Protein AF-A0A317HII8-F1 (afdb_monomer_lite)

pLDDT: mean 85.67, std 8.03, range [58.84, 96.56]

Secondary structure (DSSP, 8-state):
--HHHHHHHHHHHHHHHHHHHHHHHHHHHHS-HHHHHHHHHHHHHTT-

Radius of gyration: 14.9 Å; chains: 1; bounding box: 35×19×37 Å

Foldseek 3Di:
DDPVVVVVVVVVVVVVLVVLQVQLVVVLVVDDVVCSVVSNVVSVVVSD

Sequence (48 aa):
MNQADTAWMLVSTALVLLMTPALAFFYGGLVRSKNALNTMMMSFVSLG

Structure (mmCIF, N/CA/C/O backbone):
data_AF-A0A317HII8-F1
#
_entry.id   AF-A0A317HII8-F1
#
loop_
_atom_site.group_PDB
_atom_site.id
_atom_site.type_symbol
_atom_site.label_atom_id
_atom_site.label_alt_id
_atom_site.label_comp_id
_atom_site.label_asym_id
_atom_site.label_entity_id
_atom_site.label_seq_id
_atom_site.pdbx_PDB_ins_code
_atom_site.Cartn_x
_atom_site.Cartn_y
_atom_site.Cartn_z
_atom_site.occupancy
_atom_site.B_iso_or_equiv
_atom_site.auth_seq_id
_atom_site.auth_comp_id
_atom_site.auth_asym_id
_atom_site.auth_atom_id
_atom_site.pdbx_PDB_model_num
ATOM 1 N N . MET A 1 1 ? 21.761 -0.716 -18.679 1.00 61.72 1 MET A N 1
ATOM 2 C CA . MET A 1 1 ? 20.386 -1.083 -18.285 1.00 61.72 1 MET A CA 1
ATOM 3 C C . MET A 1 1 ? 19.732 -1.708 -19.495 1.00 61.72 1 MET A C 1
ATOM 5 O O . MET A 1 1 ? 19.551 -1.016 -20.491 1.00 61.72 1 MET A O 1
ATOM 9 N N . ASN A 1 2 ? 19.501 -3.017 -19.462 1.00 89.06 2 ASN A N 1
ATOM 10 C CA . ASN A 1 2 ? 18.751 -3.699 -20.509 1.00 89.06 2 ASN A CA 1
ATOM 11 C C . ASN A 1 2 ? 17.258 -3.353 -20.356 1.00 89.06 2 ASN A C 1
ATOM 13 O O . ASN A 1 2 ? 16.789 -3.156 -19.236 1.00 89.06 2 ASN A O 1
ATOM 17 N N . GLN A 1 3 ? 16.498 -3.294 -21.452 1.00 91.31 3 GLN A N 1
ATOM 18 C CA . GLN A 1 3 ? 15.053 -3.023 -21.395 1.00 91.31 3 GLN A CA 1
ATOM 19 C C . GLN A 1 3 ? 14.313 -4.077 -20.561 1.00 91.31 3 GLN A C 1
ATOM 21 O O . GLN A 1 3 ? 13.379 -3.742 -19.835 1.00 91.31 3 GLN A O 1
ATOM 26 N N . ALA A 1 4 ? 14.775 -5.331 -20.609 1.00 92.31 4 ALA A N 1
ATOM 27 C CA . ALA A 1 4 ? 14.259 -6.408 -19.769 1.00 92.31 4 ALA A CA 1
ATOM 28 C C . ALA A 1 4 ? 1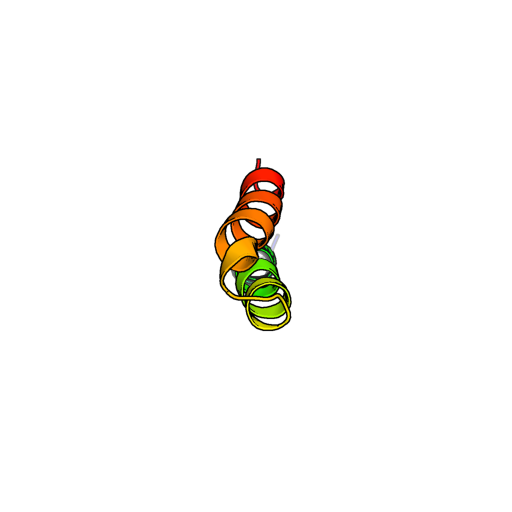4.478 -6.132 -18.270 1.00 92.31 4 ALA A C 1
ATOM 30 O O . ALA A 1 4 ? 13.558 -6.320 -17.478 1.00 92.31 4 ALA A O 1
ATOM 31 N N . ASP A 1 5 ? 15.650 -5.612 -17.890 1.00 94.00 5 ASP A N 1
ATOM 32 C CA . ASP A 1 5 ? 15.950 -5.264 -16.495 1.00 94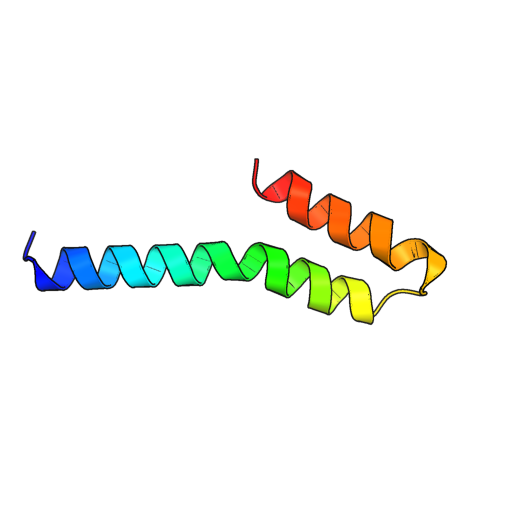.00 5 ASP A CA 1
ATOM 33 C C . ASP A 1 5 ? 15.044 -4.125 -16.017 1.00 94.00 5 ASP A C 1
ATOM 35 O O . ASP A 1 5 ? 14.523 -4.161 -14.907 1.00 94.00 5 ASP A O 1
ATOM 39 N N . THR A 1 6 ? 14.814 -3.114 -16.862 1.00 93.44 6 THR A N 1
ATOM 40 C CA . THR A 1 6 ? 13.912 -2.000 -16.537 1.00 93.44 6 THR A CA 1
ATOM 41 C C . THR A 1 6 ? 12.467 -2.469 -16.399 1.00 93.44 6 THR A C 1
ATOM 43 O O . THR A 1 6 ? 11.803 -2.091 -15.437 1.00 93.44 6 THR A O 1
ATOM 46 N N . ALA A 1 7 ? 11.985 -3.322 -17.306 1.00 94.44 7 ALA A N 1
ATOM 47 C CA . ALA A 1 7 ? 10.649 -3.902 -17.207 1.00 94.44 7 ALA A CA 1
ATOM 48 C C . ALA A 1 7 ? 10.492 -4.729 -15.920 1.00 94.44 7 ALA A C 1
ATOM 50 O O . ALA A 1 7 ? 9.508 -4.568 -15.200 1.00 94.44 7 ALA A O 1
ATOM 51 N N . TRP A 1 8 ? 11.489 -5.551 -15.583 1.00 95.12 8 TRP A N 1
ATOM 52 C CA . TRP A 1 8 ? 11.484 -6.342 -14.355 1.00 95.12 8 TRP A CA 1
ATOM 53 C C . TRP A 1 8 ? 11.494 -5.477 -13.093 1.00 95.12 8 TRP A C 1
ATOM 55 O O . TRP A 1 8 ? 10.741 -5.739 -12.154 1.00 95.12 8 TRP A O 1
ATOM 65 N N . MET A 1 9 ? 12.297 -4.413 -13.080 1.00 96.56 9 MET A N 1
ATOM 66 C CA . MET A 1 9 ? 12.329 -3.456 -11.977 1.00 96.56 9 MET A CA 1
ATOM 67 C C . MET A 1 9 ? 10.983 -2.746 -11.802 1.00 96.56 9 MET A C 1
ATOM 69 O O . MET A 1 9 ? 10.509 -2.658 -10.676 1.00 96.56 9 MET A O 1
ATOM 73 N N . LEU A 1 10 ? 10.334 -2.300 -12.884 1.00 95.81 10 LEU A N 1
ATOM 74 C CA . LEU A 1 10 ? 9.017 -1.649 -12.819 1.00 95.81 10 LEU A CA 1
ATOM 75 C C . LEU A 1 10 ? 7.922 -2.589 -12.298 1.00 95.81 10 LEU A C 1
ATOM 77 O O . LEU A 1 10 ? 7.081 -2.184 -11.497 1.00 95.81 10 LEU A O 1
ATOM 81 N N . VAL A 1 11 ? 7.935 -3.855 -12.721 1.00 95.75 11 VAL A N 1
ATOM 82 C CA . VAL A 1 11 ? 6.999 -4.862 -12.199 1.00 95.75 11 VAL A CA 1
ATOM 83 C C . VAL A 1 11 ? 7.279 -5.129 -10.720 1.00 95.75 11 VAL A C 1
ATOM 85 O O . VAL A 1 11 ? 6.354 -5.159 -9.911 1.00 95.75 11 VAL A O 1
ATOM 88 N N . SER A 1 12 ? 8.550 -5.266 -10.344 1.00 95.62 12 SER A N 1
ATOM 89 C CA . SER A 1 12 ? 8.951 -5.515 -8.958 1.00 95.62 12 SER A CA 1
ATOM 90 C C . SER A 1 12 ? 8.541 -4.370 -8.029 1.00 95.62 12 SER A C 1
ATOM 92 O O . SER A 1 12 ? 7.999 -4.619 -6.955 1.00 95.62 12 SER A O 1
ATOM 94 N N . THR A 1 13 ? 8.730 -3.112 -8.436 1.00 93.69 13 THR A N 1
ATOM 95 C CA . THR A 1 13 ? 8.309 -1.957 -7.628 1.00 93.69 13 THR A CA 1
ATOM 96 C C . THR A 1 13 ? 6.790 -1.864 -7.500 1.00 93.69 13 THR A C 1
ATOM 98 O O . THR A 1 13 ? 6.300 -1.558 -6.413 1.00 93.69 13 THR A O 1
ATOM 101 N N . ALA A 1 14 ? 6.033 -2.196 -8.551 1.00 93.19 14 ALA A N 1
ATOM 102 C CA . ALA A 1 14 ? 4.576 -2.283 -8.473 1.00 93.19 14 ALA A CA 1
ATOM 103 C C . ALA A 1 14 ? 4.112 -3.369 -7.481 1.00 93.19 14 ALA A C 1
ATOM 105 O O . ALA A 1 14 ? 3.194 -3.132 -6.696 1.00 93.19 14 ALA A O 1
ATOM 106 N N . LEU A 1 15 ? 4.770 -4.534 -7.458 1.00 93.50 15 LEU A N 1
ATOM 107 C CA . LEU A 1 15 ? 4.477 -5.602 -6.493 1.00 93.50 15 LEU A CA 1
ATOM 108 C C . LEU A 1 15 ? 4.770 -5.177 -5.046 1.00 93.50 15 LEU A C 1
ATOM 110 O O . LEU A 1 15 ? 3.983 -5.478 -4.152 1.00 93.50 15 LEU A O 1
ATOM 114 N N . VAL A 1 16 ? 5.859 -4.441 -4.814 1.00 93.12 16 VAL A N 1
ATOM 115 C CA . VAL A 1 16 ? 6.194 -3.901 -3.485 1.00 93.12 16 VAL A CA 1
ATOM 116 C C . VAL A 1 16 ? 5.167 -2.860 -3.033 1.00 93.12 16 VAL A C 1
ATOM 118 O O . VAL A 1 16 ? 4.730 -2.906 -1.886 1.00 93.12 16 VAL A O 1
ATOM 121 N N . LEU A 1 17 ? 4.711 -1.973 -3.927 1.00 91.50 17 LEU A N 1
ATOM 122 C CA . LEU A 1 17 ? 3.663 -0.988 -3.622 1.00 91.50 17 LEU A CA 1
ATOM 123 C C . LEU A 1 17 ? 2.368 -1.665 -3.140 1.00 91.50 17 LEU A C 1
ATOM 125 O O . LEU A 1 17 ? 1.713 -1.181 -2.217 1.00 91.50 17 LEU A O 1
ATOM 129 N N . LEU A 1 18 ? 2.011 -2.808 -3.734 1.00 90.44 18 LEU A N 1
ATOM 130 C CA . LEU A 1 18 ? 0.830 -3.583 -3.348 1.00 90.44 18 LEU A CA 1
ATOM 131 C C . LEU A 1 18 ? 0.942 -4.221 -1.954 1.00 90.44 18 LEU A C 1
ATOM 133 O O . LEU A 1 18 ? -0.087 -4.575 -1.376 1.00 90.44 18 LEU A O 1
ATOM 137 N N . MET A 1 19 ? 2.141 -4.346 -1.375 1.00 92.56 19 MET A N 1
ATOM 138 C CA . MET A 1 19 ? 2.294 -4.919 -0.035 1.00 92.56 19 MET A CA 1
ATOM 139 C C . MET A 1 19 ? 1.652 -4.046 1.043 1.00 92.56 19 MET A C 1
ATOM 141 O O . MET A 1 19 ? 1.055 -4.577 1.975 1.00 92.56 19 MET A O 1
ATOM 145 N N . THR A 1 20 ? 1.700 -2.721 0.923 1.00 85.81 20 THR A N 1
ATOM 146 C CA . THR A 1 20 ? 1.168 -1.836 1.966 1.00 85.81 20 THR A CA 1
ATOM 147 C C . THR A 1 20 ? -0.353 -1.939 2.160 1.00 85.81 20 THR A C 1
ATOM 149 O O . THR A 1 20 ? -0.785 -2.118 3.303 1.00 85.81 20 THR A O 1
ATOM 152 N N . PRO A 1 21 ? -1.200 -1.920 1.108 1.00 84.06 21 PRO A N 1
ATOM 153 C CA . PRO A 1 21 ? -2.621 -2.222 1.275 1.00 84.06 21 PRO A CA 1
ATOM 154 C C . PRO A 1 21 ? -2.871 -3.701 1.615 1.00 84.06 21 PRO A C 1
ATOM 156 O O . PRO A 1 21 ? -3.812 -3.996 2.349 1.00 84.06 21 PRO A O 1
ATOM 159 N N . ALA A 1 22 ? -2.033 -4.640 1.154 1.00 87.50 22 ALA A N 1
ATOM 160 C CA . ALA A 1 22 ? -2.176 -6.052 1.522 1.00 87.50 22 ALA A CA 1
ATOM 161 C C . ALA A 1 22 ? -2.012 -6.270 3.036 1.00 87.50 22 ALA A C 1
ATOM 163 O O . ALA A 1 22 ? -2.814 -6.974 3.651 1.00 87.50 22 ALA A O 1
ATOM 164 N N . LEU A 1 23 ? -1.029 -5.611 3.657 1.00 85.19 23 LEU A N 1
ATOM 165 C CA . LEU A 1 23 ? -0.850 -5.610 5.108 1.00 85.19 23 LEU A CA 1
ATOM 166 C C . LEU A 1 23 ? -2.017 -4.912 5.820 1.00 85.19 23 LEU A C 1
ATOM 168 O O . LEU A 1 23 ? -2.475 -5.413 6.845 1.00 85.19 23 LEU A O 1
ATOM 172 N N . ALA A 1 24 ? -2.545 -3.816 5.261 1.00 84.12 24 ALA A N 1
ATOM 173 C CA . ALA A 1 24 ? -3.713 -3.118 5.804 1.00 84.12 24 ALA A CA 1
ATOM 174 C C . ALA A 1 24 ? -4.928 -4.050 5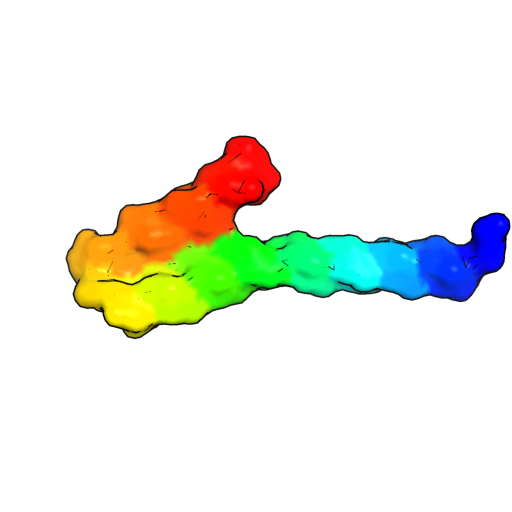.934 1.00 84.12 24 ALA A C 1
ATOM 176 O O . ALA A 1 24 ? -5.587 -4.076 6.973 1.00 84.12 24 ALA A O 1
ATOM 177 N N . PHE A 1 25 ? -5.200 -4.855 4.903 1.00 84.38 25 PHE A N 1
ATOM 178 C CA . PHE A 1 25 ? -6.290 -5.829 4.927 1.00 84.38 25 PHE A CA 1
ATOM 179 C C . PHE A 1 25 ? -5.981 -7.042 5.802 1.00 84.38 25 PHE A C 1
ATOM 181 O O . PHE A 1 25 ? -6.854 -7.488 6.545 1.00 84.38 25 PHE A O 1
ATOM 188 N N . PHE A 1 26 ? -4.750 -7.557 5.762 1.00 85.38 26 PHE A N 1
ATOM 189 C CA . PHE A 1 26 ? -4.342 -8.692 6.586 1.00 85.38 26 PHE A CA 1
ATOM 190 C C . PHE A 1 26 ? -4.449 -8.364 8.081 1.00 85.38 26 PHE A C 1
ATOM 192 O O . PHE A 1 26 ? -5.149 -9.053 8.820 1.00 85.38 26 PHE A O 1
ATOM 199 N N . TYR A 1 27 ? -3.834 -7.265 8.527 1.00 84.62 27 TYR A N 1
ATOM 200 C CA . TYR A 1 27 ? -3.910 -6.829 9.921 1.00 84.62 27 TYR A CA 1
ATOM 201 C C . TYR A 1 27 ? -5.290 -6.268 10.285 1.00 84.62 27 TYR A C 1
ATOM 203 O O . TYR A 1 27 ? -5.763 -6.494 11.398 1.00 84.62 27 TYR A O 1
ATOM 211 N N . GLY A 1 28 ? -5.977 -5.603 9.351 1.00 84.31 28 GLY A N 1
ATOM 212 C CA . GLY A 1 28 ? -7.353 -5.132 9.520 1.00 84.31 28 GLY A CA 1
ATOM 213 C C . GLY A 1 28 ? -8.369 -6.263 9.731 1.00 84.31 28 GLY A C 1
ATOM 214 O O . GLY A 1 28 ? -9.315 -6.095 10.497 1.00 84.31 28 GLY A O 1
ATOM 215 N N . GLY A 1 29 ? -8.159 -7.428 9.110 1.00 85.50 29 GLY A N 1
ATOM 216 C CA . GLY A 1 29 ? -9.000 -8.618 9.279 1.00 85.50 29 GLY A CA 1
ATOM 217 C C . GLY A 1 29 ? -8.765 -9.379 10.590 1.00 85.50 29 GLY A C 1
ATOM 218 O O . GLY A 1 29 ? -9.652 -10.096 11.047 1.00 85.50 29 GLY A O 1
ATOM 219 N N . LEU A 1 30 ? -7.597 -9.205 11.218 1.00 89.56 30 LEU A N 1
ATOM 220 C CA . LEU A 1 30 ? -7.253 -9.822 12.507 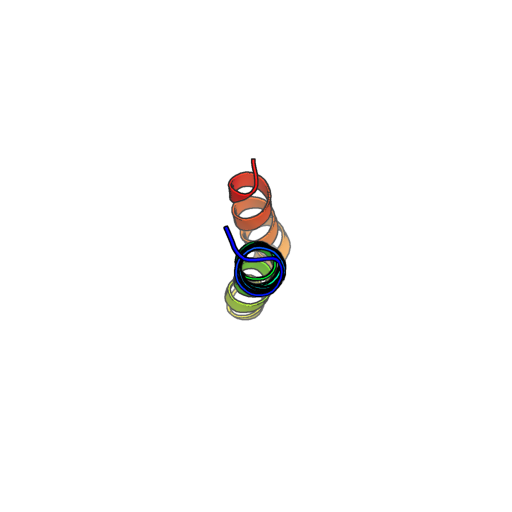1.00 89.56 30 LEU A CA 1
ATOM 221 C C . LEU A 1 30 ? -7.760 -9.015 13.712 1.00 89.56 30 LEU A C 1
ATOM 223 O O . LEU A 1 30 ? -7.797 -9.530 14.832 1.00 89.56 30 LEU A O 1
ATOM 227 N N . VAL A 1 31 ? -8.150 -7.752 13.511 1.00 86.38 31 VAL A N 1
ATOM 228 C CA . VAL A 1 31 ? -8.664 -6.887 14.579 1.00 86.38 31 VAL A CA 1
ATOM 229 C C . VAL A 1 31 ? -10.190 -6.886 14.642 1.00 86.38 31 VAL A C 1
ATOM 231 O O . VAL A 1 31 ? -10.908 -7.186 13.692 1.00 86.38 31 VAL A O 1
ATOM 234 N N . ARG A 1 32 ? -10.721 -6.509 15.808 1.00 86.25 32 ARG A N 1
ATOM 235 C CA . ARG A 1 32 ? -12.166 -6.354 16.027 1.00 86.25 32 ARG A CA 1
ATOM 236 C C . ARG A 1 32 ? -12.718 -5.289 15.071 1.00 86.25 32 ARG A C 1
ATOM 238 O O . ARG A 1 32 ? -12.104 -4.236 14.947 1.00 86.25 32 ARG A O 1
ATOM 245 N N . SER A 1 33 ? -13.901 -5.510 14.492 1.00 79.81 33 SER A N 1
ATOM 246 C CA . SER A 1 33 ? -14.520 -4.626 13.478 1.00 79.81 33 SER A CA 1
ATOM 247 C C . SER A 1 33 ? -14.472 -3.124 13.825 1.00 79.81 33 SER A C 1
ATOM 249 O O . SER A 1 33 ? -14.113 -2.310 12.979 1.00 79.81 33 SER A O 1
ATOM 251 N N . LYS A 1 34 ? -14.690 -2.755 15.097 1.00 85.31 34 LYS A N 1
ATOM 252 C CA . LYS A 1 34 ? -14.585 -1.363 15.581 1.00 85.31 34 LYS A CA 1
ATOM 253 C C . LYS A 1 34 ? -13.204 -0.701 15.401 1.00 85.31 34 LYS A C 1
ATOM 255 O O . LYS A 1 34 ? -13.119 0.519 15.395 1.00 85.31 34 LYS A O 1
ATOM 260 N N . ASN A 1 35 ? -12.138 -1.491 15.272 1.00 81.81 35 ASN A N 1
ATOM 261 C CA . ASN A 1 35 ? -10.750 -1.037 15.153 1.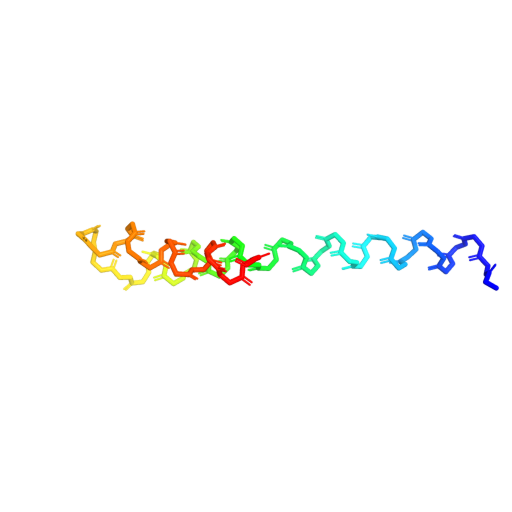00 81.81 35 ASN A CA 1
ATOM 262 C C . ASN A 1 35 ? -10.187 -1.210 13.729 1.00 81.81 35 ASN A C 1
ATOM 264 O O . ASN A 1 35 ? -9.085 -0.737 13.463 1.00 81.81 35 ASN A O 1
ATOM 268 N N . ALA A 1 36 ? -10.920 -1.856 12.814 1.00 80.44 36 ALA A N 1
ATOM 269 C CA . ALA A 1 36 ? -10.428 -2.192 11.476 1.00 80.44 36 ALA A CA 1
ATOM 270 C C . ALA A 1 36 ? -10.066 -0.947 10.647 1.00 80.44 36 ALA A C 1
ATOM 272 O O . ALA A 1 36 ? -9.012 -0.911 10.017 1.00 80.44 36 ALA A O 1
ATOM 273 N N . LEU A 1 37 ? -10.891 0.106 10.706 1.00 80.00 37 LEU A N 1
ATOM 274 C CA . LEU A 1 37 ? -10.620 1.382 10.027 1.00 80.00 37 LEU A CA 1
ATOM 275 C C . LEU A 1 37 ? -9.335 2.054 10.529 1.00 80.00 37 LEU A C 1
ATOM 277 O O . LEU A 1 37 ? -8.572 2.586 9.729 1.00 80.00 37 LEU A O 1
ATOM 281 N N . ASN A 1 38 ? -9.072 1.990 11.837 1.00 81.25 38 ASN A N 1
ATOM 282 C CA . ASN A 1 38 ? -7.879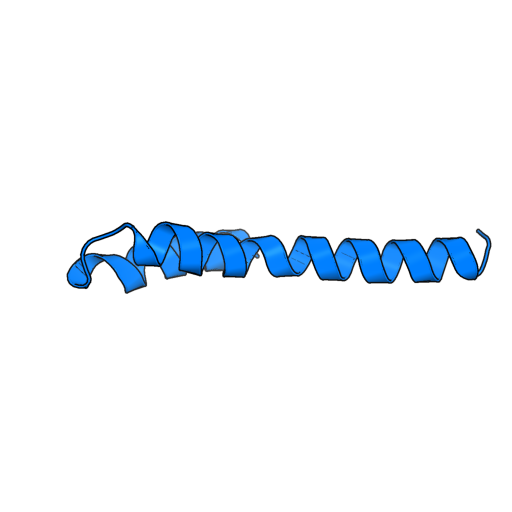 2.580 12.442 1.00 81.25 38 ASN A CA 1
ATOM 283 C C . ASN A 1 38 ? -6.602 1.839 12.009 1.00 81.25 38 ASN A C 1
ATOM 285 O O . ASN A 1 38 ? -5.605 2.460 11.650 1.00 81.25 38 ASN A O 1
ATOM 289 N N . THR A 1 39 ? -6.651 0.504 11.987 1.00 79.75 39 THR A N 1
ATOM 290 C CA . THR A 1 39 ? -5.538 -0.333 11.518 1.00 79.75 39 THR A CA 1
ATOM 291 C C . THR A 1 39 ? -5.271 -0.139 10.026 1.00 79.75 39 THR A C 1
ATOM 293 O O . THR A 1 39 ? -4.115 -0.014 9.634 1.00 79.75 39 THR A O 1
ATOM 296 N N . MET A 1 40 ? -6.317 -0.029 9.199 1.00 82.50 40 MET A N 1
ATOM 297 C CA . MET A 1 40 ? -6.154 0.273 7.774 1.00 82.50 40 MET A CA 1
ATOM 298 C C . MET A 1 40 ? -5.554 1.669 7.549 1.00 82.50 40 MET A C 1
ATOM 300 O O . MET A 1 40 ? -4.621 1.799 6.759 1.00 82.50 40 MET A O 1
ATOM 304 N N . MET A 1 41 ? -6.015 2.700 8.271 1.00 82.69 41 MET A N 1
ATOM 305 C CA . MET A 1 41 ? -5.447 4.053 8.171 1.00 82.69 41 MET A CA 1
ATOM 306 C C . MET A 1 41 ? -3.953 4.096 8.507 1.00 82.69 41 MET A C 1
ATOM 308 O O . MET A 1 41 ? -3.205 4.743 7.782 1.00 82.69 41 MET A O 1
ATOM 312 N N . MET A 1 42 ? -3.499 3.397 9.555 1.00 78.69 42 MET A N 1
ATOM 313 C CA . MET A 1 42 ? -2.068 3.338 9.895 1.00 78.69 42 MET A CA 1
ATOM 314 C C . MET A 1 42 ? -1.215 2.802 8.739 1.00 78.69 42 MET A C 1
ATOM 316 O O . MET A 1 42 ? -0.145 3.340 8.465 1.00 78.69 42 MET A O 1
ATOM 320 N N . SER A 1 43 ? -1.693 1.779 8.027 1.00 77.12 43 SER A N 1
ATOM 321 C CA . SER A 1 43 ? -0.995 1.255 6.851 1.00 77.12 43 SER A CA 1
ATOM 322 C C . SER A 1 43 ? -1.015 2.240 5.678 1.00 77.12 43 SER A C 1
ATOM 324 O O . SER A 1 43 ? 0.008 2.413 5.023 1.00 77.12 43 SER A O 1
ATOM 326 N N . PHE A 1 44 ? -2.121 2.950 5.431 1.00 78.00 44 PHE A N 1
ATOM 327 C CA . PHE A 1 44 ? -2.171 3.957 4.362 1.00 78.00 44 PHE A CA 1
ATOM 328 C C . PHE A 1 44 ? -1.320 5.200 4.650 1.00 78.00 44 PHE A C 1
ATOM 330 O O . PHE A 1 44 ? -0.735 5.741 3.721 1.00 78.00 44 PHE A O 1
ATOM 337 N N . VAL A 1 45 ? -1.179 5.620 5.910 1.00 79.06 45 VAL A N 1
ATOM 338 C CA . VAL A 1 45 ? -0.257 6.708 6.291 1.00 79.06 45 VAL A CA 1
ATOM 339 C C . VAL A 1 45 ? 1.203 6.298 6.072 1.00 79.06 45 VAL A C 1
ATOM 341 O O . VAL A 1 45 ? 2.021 7.121 5.699 1.00 79.06 45 VAL A O 1
ATOM 344 N N . SER A 1 46 ? 1.551 5.014 6.205 1.00 75.94 46 SER A N 1
ATOM 345 C CA . SER A 1 46 ? 2.914 4.555 5.885 1.00 75.94 46 SER A CA 1
ATOM 346 C C . SER A 1 46 ? 3.263 4.548 4.385 1.00 75.94 46 SER A C 1
ATOM 348 O O . SER A 1 46 ? 4.425 4.333 4.047 1.00 75.94 46 SER A O 1
ATOM 350 N N . LEU A 1 47 ? 2.293 4.785 3.485 1.00 74.69 47 LEU A N 1
ATOM 351 C CA . LEU A 1 47 ? 2.553 4.989 2.050 1.00 74.69 47 LEU A CA 1
ATOM 352 C C . LEU A 1 47 ? 3.064 6.406 1.722 1.00 74.69 47 LEU A C 1
ATOM 354 O O . LEU A 1 47 ? 3.487 6.614 0.583 1.00 74.69 47 LEU A O 1
ATOM 358 N N . GLY A 1 48 ? 3.041 7.353 2.673 1.00 58.84 48 GLY A N 1
ATOM 359 C CA . GLY A 1 48 ? 3.486 8.740 2.485 1.00 58.84 48 GLY A CA 1
ATOM 360 C C . GLY A 1 48 ? 3.593 9.524 3.784 1.00 58.84 48 GLY A C 1
ATOM 361 O O . GLY A 1 48 ? 2.528 9.828 4.363 1.00 58.84 48 GLY A O 1
#